Protein AF-A0N0S2-F1 (afdb_monomer)

Mean predicted aligned error: 5.08 Å

Structure (mmCIF, N/CA/C/O backbone):
data_AF-A0N0S2-F1
#
_entry.id   AF-A0N0S2-F1
#
loop_
_atom_site.group_PDB
_atom_site.id
_atom_site.type_symbol
_atom_site.label_atom_id
_atom_site.label_alt_id
_atom_site.label_comp_id
_atom_site.label_asym_id
_atom_site.label_entity_id
_atom_site.label_seq_id
_atom_site.pdbx_PDB_ins_code
_atom_site.Cartn_x
_atom_site.Cartn_y
_atom_site.Cartn_z
_atom_site.occupancy
_atom_site.B_iso_or_equiv
_atom_site.auth_seq_id
_atom_site.auth_comp_id
_atom_site.auth_asym_id
_atom_site.auth_atom_id
_atom_site.pdbx_PDB_model_num
ATOM 1 N N . VAL A 1 1 ? -16.356 2.473 7.199 1.00 90.00 1 VAL A N 1
ATOM 2 C CA . VAL A 1 1 ? -15.437 3.467 7.794 1.00 90.00 1 VAL A CA 1
ATOM 3 C C . VAL A 1 1 ? -14.825 4.264 6.664 1.00 90.00 1 VAL A C 1
ATOM 5 O O . VAL A 1 1 ? -14.270 3.669 5.747 1.00 90.00 1 VAL A O 1
ATOM 8 N N . THR A 1 2 ? -14.982 5.580 6.712 1.00 93.06 2 THR A N 1
ATOM 9 C CA . THR A 1 2 ? -14.408 6.540 5.766 1.00 93.06 2 THR A CA 1
ATOM 10 C C . THR A 1 2 ? -13.392 7.388 6.523 1.00 93.06 2 THR A C 1
ATOM 12 O O . THR A 1 2 ? -13.678 7.867 7.619 1.00 93.06 2 THR A O 1
ATOM 15 N N . VAL A 1 3 ? -12.186 7.525 5.979 1.00 93.75 3 VAL A N 1
ATOM 16 C CA . VAL A 1 3 ? -11.114 8.344 6.556 1.00 93.75 3 VAL A CA 1
ATOM 17 C C . VAL A 1 3 ? -10.688 9.353 5.503 1.00 93.75 3 VAL A C 1
ATOM 19 O O . VAL A 1 3 ? -10.368 8.976 4.379 1.00 93.75 3 VAL A O 1
ATOM 22 N N . THR A 1 4 ? -10.696 10.631 5.863 1.00 94.06 4 THR A N 1
ATOM 23 C CA . THR A 1 4 ? -10.345 11.751 4.984 1.00 94.06 4 THR A CA 1
ATOM 24 C C . THR A 1 4 ? -9.109 12.455 5.520 1.00 94.06 4 THR A C 1
ATOM 26 O O . THR A 1 4 ? -8.989 12.657 6.728 1.00 94.06 4 THR A O 1
ATOM 29 N N . GLY A 1 5 ? -8.205 12.849 4.632 1.00 93.31 5 GLY A N 1
ATOM 30 C CA . GLY A 1 5 ? -6.990 13.576 4.977 1.00 93.31 5 GLY A CA 1
ATOM 31 C C . GLY A 1 5 ? -6.447 14.381 3.796 1.00 93.31 5 GLY A C 1
ATOM 32 O O . GLY A 1 5 ? -7.074 14.419 2.736 1.00 93.31 5 GLY A O 1
ATOM 33 N N . PRO A 1 6 ? -5.276 15.019 3.956 1.00 94.62 6 PRO A N 1
ATOM 34 C CA . PRO A 1 6 ? -4.711 15.913 2.945 1.00 94.62 6 PRO A CA 1
ATOM 35 C C . PRO A 1 6 ? -4.401 15.214 1.614 1.00 94.62 6 PRO A C 1
ATOM 37 O O . PRO A 1 6 ? -4.494 15.839 0.564 1.00 94.62 6 PRO A O 1
ATOM 40 N N . ARG A 1 7 ? -4.064 13.916 1.630 1.00 92.00 7 ARG A N 1
ATOM 41 C CA . ARG A 1 7 ? -3.755 13.148 0.411 1.00 92.00 7 ARG A CA 1
ATOM 42 C C . ARG A 1 7 ? -4.988 12.552 -0.277 1.00 92.00 7 ARG A C 1
ATOM 44 O O . ARG A 1 7 ? -4.838 11.932 -1.328 1.00 92.00 7 ARG A O 1
ATOM 51 N N . GLY A 1 8 ? -6.180 12.678 0.312 1.00 92.19 8 GLY A N 1
ATOM 52 C CA . GLY A 1 8 ? -7.430 12.147 -0.237 1.00 92.19 8 GLY A CA 1
ATOM 53 C C . GLY A 1 8 ? -8.304 11.434 0.796 1.00 92.19 8 GLY A C 1
ATOM 54 O O . GLY A 1 8 ? -8.193 11.652 2.004 1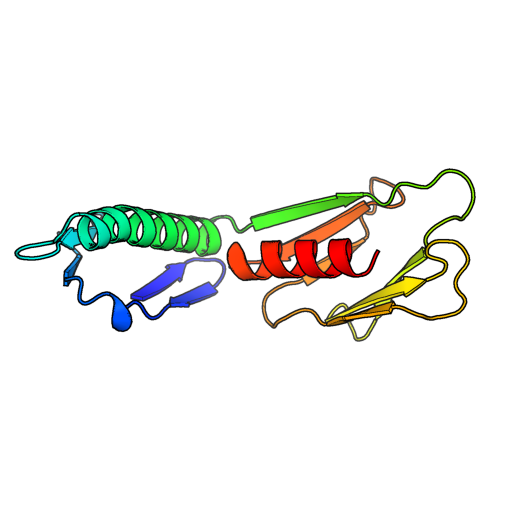.00 92.19 8 GLY A O 1
ATOM 55 N N . SER A 1 9 ? -9.193 10.566 0.312 1.00 94.19 9 SER A N 1
ATOM 56 C CA . SER A 1 9 ? -10.112 9.791 1.149 1.00 94.19 9 SER A CA 1
ATOM 57 C C . SER A 1 9 ? -9.975 8.292 0.891 1.00 94.19 9 SER A C 1
ATOM 59 O O . SER A 1 9 ? -9.742 7.864 -0.237 1.00 94.19 9 SER A O 1
ATOM 61 N N . LEU A 1 10 ? -10.103 7.492 1.948 1.00 94.62 10 LEU A N 1
ATOM 62 C CA . LEU A 1 10 ? -10.118 6.034 1.886 1.00 94.62 10 LEU A CA 1
ATOM 63 C C . LEU A 1 10 ? -11.389 5.509 2.543 1.00 94.62 10 LEU A C 1
ATOM 65 O O . LEU A 1 10 ? -11.758 5.924 3.645 1.00 94.62 10 LEU A O 1
ATOM 69 N N . THR A 1 11 ? -12.028 4.546 1.886 1.00 94.56 11 THR A N 1
ATOM 70 C CA . THR A 1 11 ? -13.273 3.938 2.355 1.00 94.56 11 THR A CA 1
ATOM 71 C C . THR A 1 11 ? -13.099 2.437 2.474 1.00 94.56 11 THR A C 1
ATOM 73 O O . THR A 1 11 ? -12.660 1.784 1.534 1.00 94.56 11 THR A O 1
ATOM 76 N N . ARG A 1 12 ? -13.483 1.875 3.623 1.00 92.75 12 ARG A N 1
ATOM 77 C CA . ARG A 1 12 ? -13.463 0.429 3.848 1.00 92.75 12 ARG A CA 1
ATOM 78 C C . ARG A 1 12 ? -14.684 -0.067 4.602 1.00 92.75 12 ARG A C 1
ATOM 80 O O . ARG A 1 12 ? -15.149 0.557 5.563 1.00 92.75 12 ARG A O 1
ATOM 87 N N . ASN A 1 13 ? -15.191 -1.219 4.171 1.00 93.31 13 ASN A N 1
ATOM 88 C CA . ASN A 1 13 ? -16.350 -1.869 4.762 1.00 93.31 13 ASN A CA 1
ATOM 89 C C . ASN A 1 13 ? -15.933 -2.931 5.797 1.00 93.31 13 ASN A C 1
ATOM 91 O O . ASN A 1 13 ? -15.223 -3.879 5.471 1.00 93.31 13 ASN A O 1
ATOM 95 N N . PHE A 1 14 ? -16.419 -2.784 7.032 1.00 91.19 14 PHE A N 1
ATOM 96 C CA . PHE A 1 14 ? -16.210 -3.726 8.143 1.00 91.19 14 PHE A CA 1
ATOM 97 C C . PHE A 1 14 ? -17.517 -4.404 8.604 1.00 91.19 14 PHE A C 1
ATOM 99 O O . PHE A 1 14 ? -17.539 -5.063 9.641 1.00 91.19 14 PHE A O 1
ATOM 106 N N . ARG A 1 15 ? -18.619 -4.270 7.845 1.00 89.62 15 ARG A N 1
ATOM 107 C CA . ARG A 1 15 ? -19.962 -4.752 8.229 1.00 89.62 15 ARG A CA 1
ATOM 108 C C . ARG A 1 15 ? -20.010 -6.258 8.507 1.00 89.62 15 ARG A C 1
ATOM 110 O O . ARG A 1 15 ? -20.762 -6.684 9.375 1.00 89.62 15 ARG A O 1
ATOM 117 N N . HIS A 1 16 ? -19.181 -7.046 7.822 1.00 89.50 16 HIS A N 1
ATOM 118 C CA . HIS A 1 16 ? -19.126 -8.503 7.974 1.00 89.50 16 HIS A CA 1
ATOM 119 C C . HIS A 1 16 ? -18.623 -8.971 9.350 1.00 89.50 16 HIS A C 1
ATOM 121 O O . HIS A 1 16 ? -18.910 -10.094 9.740 1.00 89.50 16 HIS A O 1
ATOM 127 N N . MET A 1 17 ? -17.902 -8.132 10.105 1.00 86.88 17 MET A N 1
ATOM 128 C CA . MET A 1 17 ? -17.351 -8.520 11.412 1.00 86.88 17 MET A CA 1
ATOM 129 C C . MET A 1 17 ? -18.337 -8.301 12.575 1.00 86.88 17 MET A C 1
ATOM 131 O O . MET A 1 17 ? -18.087 -8.762 13.690 1.00 86.88 17 MET A O 1
ATOM 135 N N . GLN A 1 18 ? -19.460 -7.606 12.331 1.00 87.50 18 GLN A N 1
ATOM 136 C CA . GLN A 1 18 ? -20.466 -7.256 13.347 1.00 87.50 18 GLN A CA 1
ATOM 137 C C . GLN A 1 18 ? -19.837 -6.625 14.608 1.00 87.50 18 GLN A C 1
ATOM 139 O O . GLN A 1 18 ? -20.038 -7.099 15.726 1.00 87.50 18 GLN A O 1
ATOM 144 N N . ILE A 1 19 ? -19.021 -5.586 14.416 1.00 89.19 19 ILE A N 1
ATOM 145 C CA . ILE A 1 19 ? -18.326 -4.849 15.481 1.00 89.19 19 ILE A CA 1
ATOM 146 C C . ILE A 1 19 ? -18.903 -3.435 15.552 1.00 89.19 19 ILE A C 1
ATOM 148 O O . ILE A 1 19 ? -19.193 -2.818 14.527 1.00 89.19 19 ILE A O 1
ATOM 152 N N . GLU A 1 20 ? -19.038 -2.912 16.764 1.00 90.62 20 GLU A N 1
ATOM 153 C CA . GLU A 1 20 ? -19.438 -1.538 17.023 1.00 90.62 20 GLU A CA 1
ATOM 154 C C . GLU A 1 20 ? -18.210 -0.618 16.937 1.00 90.62 20 GLU A C 1
ATOM 156 O O . GLU A 1 20 ? -17.227 -0.796 17.660 1.00 90.62 20 GLU A O 1
ATOM 161 N N . ILE A 1 21 ? -18.254 0.367 16.039 1.00 91.75 21 ILE A N 1
ATOM 162 C CA . ILE A 1 21 ? -17.190 1.361 15.857 1.00 91.75 21 ILE A CA 1
ATOM 163 C C . ILE A 1 21 ? -17.794 2.735 16.129 1.00 91.75 21 ILE A C 1
ATOM 165 O O . ILE A 1 21 ? -18.627 3.210 15.360 1.00 91.75 21 ILE A O 1
ATOM 169 N N . LEU A 1 22 ? -17.362 3.372 17.214 1.00 90.75 22 LEU A N 1
ATOM 170 C CA . LEU A 1 22 ? -17.831 4.685 17.646 1.00 90.75 22 LEU A CA 1
ATOM 171 C C . LEU A 1 22 ? -16.673 5.676 17.695 1.00 90.75 22 LEU A C 1
ATOM 173 O O . LEU A 1 22 ? -15.572 5.351 18.139 1.00 90.75 22 LEU A O 1
ATOM 177 N N . LYS A 1 23 ? -16.930 6.921 17.299 1.00 87.31 23 LYS A N 1
ATOM 178 C CA . LYS A 1 23 ? -15.992 8.020 17.526 1.00 87.31 23 LYS A CA 1
ATOM 179 C C . LYS A 1 23 ? -16.191 8.537 18.956 1.00 87.31 23 LYS A C 1
ATOM 181 O O . LYS A 1 23 ? -17.171 9.213 19.245 1.00 87.31 23 LYS A O 1
ATOM 186 N N . SER A 1 24 ? -15.289 8.169 19.861 1.00 82.31 24 SER A N 1
ATOM 187 C CA . SER A 1 24 ? -15.346 8.538 21.278 1.00 82.31 24 SER A CA 1
ATOM 188 C C . SER A 1 24 ? -14.612 9.871 21.484 1.00 82.31 24 SER A C 1
ATOM 190 O O . SER A 1 24 ? -13.460 9.908 21.904 1.00 82.31 24 SER A O 1
ATOM 192 N N . GLY A 1 25 ? -15.253 10.989 21.146 1.00 85.00 25 GLY A N 1
ATOM 193 C CA . GLY A 1 25 ? -14.656 12.332 21.245 1.00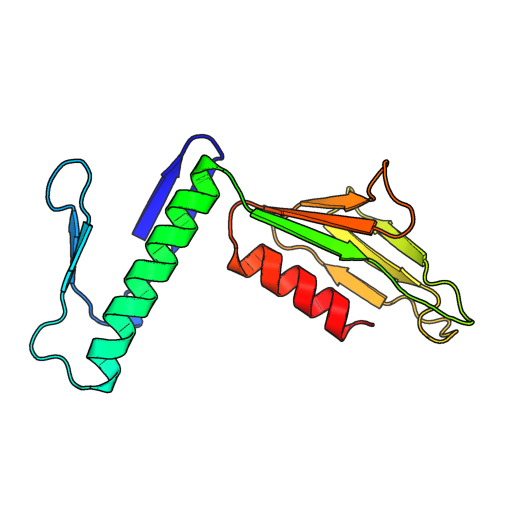 85.00 25 GLY A CA 1
ATOM 194 C C . GLY A 1 25 ? -13.971 12.803 19.956 1.00 85.00 25 GLY A C 1
ATOM 195 O O . GLY A 1 25 ? -14.285 12.321 18.869 1.00 85.00 25 GLY A O 1
ATOM 196 N N . LYS A 1 26 ? -13.060 13.786 20.048 1.00 81.00 26 LYS A N 1
ATOM 197 C CA . LYS A 1 26 ? -12.414 14.382 18.859 1.00 81.00 26 LYS A CA 1
ATOM 198 C C . LYS A 1 26 ? -11.394 13.448 18.201 1.00 81.00 26 LYS A C 1
ATOM 200 O O . LYS A 1 26 ? -11.494 13.238 16.991 1.00 81.00 26 LYS A O 1
ATOM 205 N N . ASP A 1 27 ? -10.530 12.824 19.005 1.00 87.19 27 ASP A N 1
ATOM 206 C CA . ASP A 1 27 ? -9.324 12.139 18.507 1.00 87.19 27 ASP A CA 1
ATOM 207 C C . ASP A 1 27 ? -9.278 10.635 18.799 1.00 87.19 27 ASP A C 1
ATOM 209 O O . ASP A 1 27 ? -8.325 9.959 18.412 1.00 87.19 27 ASP A O 1
ATOM 213 N N . THR A 1 28 ? -10.296 10.076 19.464 1.00 90.44 28 THR A N 1
ATOM 214 C CA . THR A 1 28 ? -10.309 8.642 19.789 1.00 90.44 28 THR A CA 1
ATOM 215 C C . THR A 1 28 ? -11.448 7.900 19.104 1.00 90.44 28 THR A C 1
ATOM 217 O O . THR A 1 28 ? -12.584 8.368 19.017 1.00 90.44 28 THR A O 1
ATOM 220 N N . ILE A 1 29 ? -11.127 6.711 18.597 1.00 91.81 29 ILE A N 1
ATOM 221 C CA . ILE A 1 29 ? -12.080 5.773 18.007 1.00 91.81 29 ILE A CA 1
ATOM 222 C C . ILE A 1 29 ? -12.146 4.569 18.939 1.00 91.81 29 ILE A C 1
ATOM 224 O O . ILE A 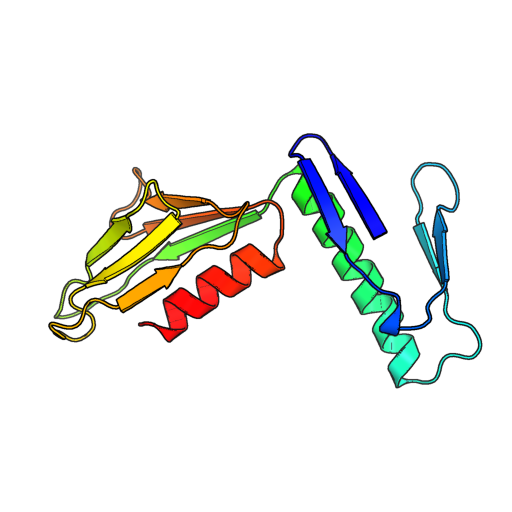1 29 ? -11.126 3.952 19.244 1.00 91.81 29 ILE A O 1
ATOM 228 N N . ARG A 1 30 ? -13.353 4.236 19.391 1.00 91.94 30 ARG A N 1
ATOM 229 C CA . ARG A 1 30 ? -13.632 3.075 20.227 1.00 91.94 30 ARG A CA 1
ATOM 230 C C . ARG A 1 30 ? -14.204 1.967 19.352 1.00 91.94 30 ARG A C 1
ATOM 232 O O . ARG A 1 30 ? -15.227 2.151 18.700 1.00 91.94 30 ARG A O 1
ATOM 239 N N . VAL A 1 31 ? -13.539 0.818 19.363 1.00 92.75 31 VAL A N 1
ATOM 240 C CA . VAL A 1 31 ? -13.966 -0.399 18.667 1.00 92.75 31 VAL A CA 1
ATOM 241 C C . VAL A 1 31 ? -14.355 -1.422 19.729 1.00 92.75 31 VAL A C 1
ATOM 243 O O . VAL A 1 31 ? -13.534 -1.756 20.582 1.00 92.75 31 VAL A O 1
ATOM 246 N N . ARG A 1 32 ? -15.606 -1.889 19.712 1.00 91.38 32 ARG A N 1
ATOM 247 C CA . ARG A 1 32 ? -16.163 -2.805 20.715 1.00 91.38 32 ARG A CA 1
ATOM 248 C C . ARG A 1 32 ? -16.927 -3.945 20.051 1.00 91.38 32 ARG A C 1
ATOM 250 O O . ARG A 1 32 ? -17.666 -3.743 19.095 1.00 91.38 32 ARG A O 1
ATOM 257 N N . LYS A 1 33 ? -16.786 -5.147 20.605 1.00 91.19 33 LYS A N 1
ATOM 258 C CA . LYS A 1 33 ? -17.624 -6.307 20.292 1.00 91.19 33 LYS A CA 1
ATOM 259 C C . LYS A 1 33 ? -18.326 -6.748 21.572 1.00 91.19 33 LYS A C 1
ATOM 261 O O . LYS A 1 33 ? -17.675 -6.903 22.603 1.00 91.19 33 LYS A O 1
ATOM 266 N N . TRP A 1 34 ? -19.637 -6.931 21.502 1.00 90.88 34 TRP A N 1
ATOM 267 C CA . TRP A 1 34 ? -20.429 -7.475 22.601 1.00 90.88 34 TRP A CA 1
ATOM 268 C C . TRP A 1 34 ? -20.345 -8.998 22.590 1.00 90.88 34 TRP A C 1
ATOM 270 O O . TRP A 1 34 ? -20.457 -9.590 21.520 1.00 90.88 34 TRP A O 1
ATOM 280 N N . PHE A 1 35 ? -20.133 -9.608 23.760 1.00 90.00 35 PHE A N 1
ATOM 281 C CA . PHE A 1 35 ? -20.091 -11.069 23.938 1.00 90.00 35 PHE A CA 1
ATOM 282 C C . PHE A 1 35 ? -19.176 -11.804 22.936 1.00 90.00 35 PHE A C 1
ATOM 284 O O . PHE A 1 35 ? -19.523 -12.859 22.416 1.00 90.00 35 PHE A O 1
ATOM 291 N N . GLY A 1 36 ? -18.005 -11.226 22.642 1.00 87.25 36 GLY A N 1
ATOM 292 C CA . GLY A 1 36 ? -17.118 -11.730 21.594 1.00 87.25 36 GLY A CA 1
ATOM 293 C C . GLY A 1 36 ? -16.473 -13.078 21.928 1.00 87.25 36 GLY A C 1
ATOM 294 O O . GLY A 1 36 ? -15.831 -13.228 22.968 1.00 87.25 36 GLY A O 1
ATOM 295 N N . LEU A 1 37 ? -16.561 -14.035 21.003 1.00 90.31 37 LEU A N 1
ATOM 296 C CA . LEU A 1 37 ? -15.811 -15.295 21.074 1.00 90.31 37 LEU A CA 1
ATOM 297 C C . LEU A 1 37 ? -14.321 -15.073 20.757 1.00 90.31 37 LEU A C 1
ATOM 299 O O . LEU A 1 37 ? -13.937 -14.067 20.162 1.00 90.31 37 LEU A O 1
ATOM 303 N N . ARG A 1 38 ? -13.452 -16.047 21.069 1.00 90.12 38 ARG A N 1
ATOM 304 C CA . ARG A 1 38 ? -11.988 -15.942 20.856 1.00 90.12 38 ARG A CA 1
ATOM 305 C C . ARG A 1 38 ? -11.596 -15.483 19.442 1.00 90.12 38 ARG A C 1
ATOM 307 O O . ARG A 1 38 ? -10.694 -14.661 19.299 1.00 90.12 38 ARG A O 1
ATOM 314 N N . LYS A 1 39 ? -12.274 -15.990 18.403 1.00 88.31 39 LYS A N 1
ATOM 315 C CA . LYS A 1 39 ? -12.036 -15.583 17.004 1.00 88.31 39 LYS A CA 1
ATOM 316 C C . LYS A 1 39 ? -12.449 -14.131 16.748 1.00 88.31 39 LYS A C 1
ATOM 318 O O . LYS A 1 39 ? -11.735 -13.407 16.066 1.00 88.31 39 LYS A O 1
ATOM 323 N N . GLU A 1 40 ? -13.558 -13.688 17.327 1.00 88.25 40 GLU A N 1
ATOM 324 C CA . GLU A 1 40 ? -14.071 -12.328 17.152 1.00 88.25 40 GLU A CA 1
ATOM 325 C C . GLU A 1 40 ? -13.241 -11.302 17.932 1.00 88.25 40 GLU A C 1
ATOM 327 O O . GLU A 1 40 ? -12.969 -10.217 17.425 1.00 88.25 40 GLU A O 1
ATOM 332 N N . LEU A 1 41 ? -12.737 -11.649 19.118 1.00 88.50 41 LEU A N 1
ATOM 333 C CA . LEU A 1 41 ? -11.822 -10.786 19.872 1.00 88.50 41 LEU A CA 1
ATOM 334 C C . LEU A 1 41 ? -10.546 -10.473 19.076 1.00 88.50 41 LEU A C 1
ATOM 336 O O . LEU A 1 41 ? -10.066 -9.339 19.098 1.00 88.50 41 LEU A O 1
ATOM 340 N N . ALA A 1 42 ? -10.034 -11.437 18.303 1.00 89.06 42 ALA A N 1
ATOM 341 C CA . ALA A 1 42 ? -8.891 -11.211 17.420 1.00 89.06 42 ALA A CA 1
ATOM 342 C C . ALA A 1 42 ? -9.194 -10.175 16.318 1.00 89.06 42 ALA A C 1
ATOM 344 O O . ALA A 1 42 ? -8.320 -9.378 15.967 1.00 89.06 42 ALA A O 1
ATOM 345 N N . THR A 1 43 ? -10.436 -10.129 15.818 1.00 91.31 43 THR A N 1
ATOM 346 C CA . THR A 1 43 ? -10.840 -9.177 14.766 1.00 91.31 43 THR A CA 1
ATOM 347 C C . THR A 1 43 ? -10.867 -7.722 15.236 1.00 91.31 43 THR A C 1
ATOM 349 O O . THR A 1 43 ? -10.664 -6.811 14.438 1.00 91.31 43 THR A O 1
ATOM 352 N N . ILE A 1 44 ? -11.021 -7.461 16.538 1.00 92.44 44 ILE A N 1
ATOM 353 C CA . ILE A 1 44 ? -10.951 -6.089 17.069 1.00 92.44 44 ILE A CA 1
ATOM 354 C C . ILE A 1 44 ? -9.578 -5.481 16.761 1.00 92.44 44 ILE A C 1
ATOM 356 O O . ILE A 1 44 ? -9.480 -4.355 16.269 1.00 92.44 44 ILE A O 1
ATOM 360 N N . ARG A 1 45 ? -8.504 -6.246 16.999 1.00 91.56 45 ARG A N 1
ATOM 361 C CA . ARG A 1 45 ? -7.137 -5.777 16.754 1.00 91.56 45 ARG A CA 1
ATOM 362 C C . ARG A 1 45 ? -6.886 -5.538 15.268 1.00 91.56 45 ARG A C 1
ATOM 364 O O . ARG A 1 45 ? -6.257 -4.536 14.939 1.00 91.56 45 ARG A O 1
ATOM 371 N N . THR A 1 46 ? -7.403 -6.399 14.389 1.00 93.56 46 THR A N 1
ATOM 372 C CA . THR A 1 46 ? -7.238 -6.238 12.937 1.00 93.56 46 THR A CA 1
ATOM 373 C C . THR A 1 46 ? -7.951 -4.985 12.428 1.00 93.56 46 THR A C 1
ATOM 375 O O . THR A 1 46 ? -7.353 -4.194 11.697 1.00 93.56 46 THR A O 1
ATOM 378 N N . VAL A 1 47 ? -9.183 -4.717 12.874 1.00 93.75 47 VAL A N 1
ATOM 379 C CA . VAL A 1 47 ? -9.907 -3.481 12.526 1.00 93.75 47 VAL A CA 1
ATOM 380 C C . VAL A 1 47 ? -9.139 -2.248 12.988 1.00 93.75 47 VAL A C 1
ATOM 382 O O . VAL A 1 47 ? -8.927 -1.327 12.197 1.00 93.75 47 VAL A O 1
ATOM 385 N N . CYS A 1 48 ? -8.651 -2.241 14.231 1.00 93.50 48 CYS A N 1
ATOM 386 C CA . CYS A 1 48 ? -7.840 -1.141 14.749 1.00 93.50 48 CYS A CA 1
ATOM 387 C C . CYS A 1 48 ? -6.579 -0.907 13.902 1.00 93.50 48 CYS A C 1
ATOM 389 O O . CYS A 1 48 ? -6.246 0.242 13.600 1.00 93.50 48 CYS A O 1
ATOM 391 N N . THR A 1 49 ? -5.889 -1.969 13.470 1.00 95.44 49 THR A N 1
ATOM 392 C CA . THR A 1 49 ? -4.712 -1.834 12.599 1.00 95.44 49 THR A CA 1
ATOM 393 C C . THR A 1 49 ? -5.071 -1.319 11.211 1.00 95.44 49 THR A C 1
ATOM 395 O O . THR A 1 49 ? -4.375 -0.440 10.707 1.00 95.44 49 THR A O 1
ATOM 398 N N . HIS A 1 50 ? -6.175 -1.780 10.616 1.00 95.06 50 HIS A N 1
ATOM 399 C CA . HIS A 1 50 ? -6.620 -1.277 9.316 1.00 95.06 50 HIS A CA 1
ATOM 400 C C . HIS A 1 50 ? -6.963 0.213 9.384 1.00 95.06 50 HIS A C 1
ATOM 402 O O . HIS A 1 50 ? -6.499 0.974 8.541 1.00 95.06 50 HIS A O 1
ATOM 408 N N . ILE A 1 51 ? -7.688 0.662 10.413 1.00 93.69 51 ILE A N 1
ATOM 409 C CA . ILE A 1 51 ? -8.009 2.087 10.597 1.00 93.69 51 ILE A CA 1
ATOM 410 C C . ILE A 1 51 ? -6.727 2.910 10.785 1.00 93.69 51 ILE A C 1
ATOM 412 O O . ILE A 1 51 ? -6.566 3.953 10.154 1.00 93.69 51 ILE A O 1
ATOM 416 N N . LYS A 1 52 ? -5.773 2.428 11.594 1.00 94.62 52 LYS A N 1
ATOM 417 C CA . LYS A 1 52 ? -4.478 3.100 11.789 1.00 94.62 52 LYS A CA 1
ATOM 418 C C . LYS A 1 52 ? -3.698 3.230 10.478 1.00 94.62 52 LYS A C 1
ATOM 420 O O . LYS A 1 52 ? -3.100 4.275 10.228 1.00 94.62 52 LYS A O 1
ATOM 425 N N . ASN A 1 53 ? -3.726 2.199 9.636 1.00 96.31 53 ASN A N 1
ATOM 426 C CA . ASN A 1 53 ? -3.098 2.232 8.318 1.00 96.31 53 ASN A CA 1
ATOM 427 C C . ASN A 1 53 ? -3.813 3.204 7.377 1.00 96.31 53 ASN A C 1
ATOM 429 O O . ASN A 1 53 ? -3.136 3.983 6.716 1.00 96.31 53 ASN A O 1
ATOM 433 N N . MET A 1 54 ? -5.149 3.238 7.370 1.00 95.25 54 MET A N 1
ATOM 434 C CA . MET A 1 54 ? -5.912 4.214 6.584 1.00 95.25 54 MET A CA 1
ATOM 435 C C . MET A 1 54 ? -5.566 5.656 6.985 1.00 95.25 54 MET A C 1
ATOM 437 O O . MET A 1 54 ? -5.327 6.484 6.111 1.00 95.25 54 MET A O 1
ATOM 441 N N . ILE A 1 55 ? -5.469 5.952 8.289 1.00 94.38 55 ILE A N 1
ATOM 442 C CA . ILE A 1 55 ? -5.087 7.284 8.795 1.00 94.38 55 ILE A CA 1
ATOM 443 C C . ILE A 1 55 ? -3.670 7.662 8.340 1.00 94.38 55 ILE A C 1
ATOM 445 O O . ILE A 1 55 ? -3.456 8.761 7.829 1.00 94.38 55 ILE A O 1
ATOM 449 N N . LYS A 1 56 ? -2.697 6.752 8.480 1.00 95.62 56 LYS A N 1
ATOM 450 C CA . LYS A 1 56 ? -1.324 6.971 7.987 1.00 95.62 56 LYS A CA 1
ATOM 451 C C . LYS A 1 56 ? -1.282 7.173 6.469 1.00 95.62 56 LYS A C 1
ATOM 453 O O . LYS A 1 56 ? -0.550 8.027 5.980 1.00 95.62 56 LYS A O 1
ATOM 458 N N . GLY A 1 57 ? -2.097 6.422 5.739 1.00 95.00 57 GLY A N 1
ATOM 459 C CA . GLY A 1 57 ? -2.205 6.484 4.288 1.00 95.00 57 GLY A CA 1
ATOM 460 C C . GLY A 1 57 ? -2.678 7.837 3.768 1.00 95.00 57 GLY A C 1
ATOM 461 O O . GLY A 1 57 ? -2.054 8.409 2.880 1.00 95.00 57 GLY A O 1
ATOM 462 N N . VAL A 1 58 ? -3.735 8.402 4.359 1.00 95.38 58 VAL A N 1
ATOM 463 C CA . VAL A 1 58 ? -4.265 9.712 3.931 1.00 95.38 58 VAL A CA 1
ATOM 464 C C . VAL A 1 58 ? -3.429 10.907 4.405 1.00 95.38 58 VAL A C 1
ATOM 466 O O . VAL A 1 58 ? -3.601 12.008 3.885 1.00 95.38 58 VAL A O 1
ATOM 469 N N . THR A 1 59 ? -2.545 10.719 5.390 1.00 94.25 59 THR A N 1
ATOM 470 C CA . THR A 1 59 ? -1.682 11.783 5.935 1.00 94.25 59 THR A CA 1
ATOM 471 C C . THR A 1 59 ? -0.300 11.786 5.293 1.00 94.25 59 THR A C 1
ATOM 473 O O . THR A 1 59 ? 0.121 12.805 4.756 1.00 94.25 59 THR A O 1
ATOM 476 N N . LEU A 1 60 ? 0.391 10.646 5.307 1.00 94.81 60 LEU A N 1
ATOM 477 C CA . LEU A 1 60 ? 1.766 10.503 4.825 1.00 94.81 60 LEU A CA 1
ATOM 478 C C . LEU A 1 60 ? 1.838 9.760 3.487 1.00 94.81 60 LEU A C 1
ATOM 480 O O . LEU A 1 60 ? 2.623 10.145 2.621 1.00 94.81 60 LEU A O 1
ATOM 484 N N . GLY A 1 61 ? 0.986 8.752 3.291 1.00 94.12 61 GLY A N 1
ATOM 485 C CA . GLY A 1 61 ? 1.057 7.818 2.164 1.00 94.12 61 GLY A CA 1
ATOM 486 C C . GLY A 1 61 ? 2.022 6.657 2.418 1.00 94.12 61 GLY A C 1
ATOM 487 O O . GLY A 1 61 ? 2.765 6.641 3.401 1.00 94.12 61 GLY A O 1
ATOM 488 N N . PHE A 1 62 ? 2.001 5.671 1.525 1.00 95.81 62 PHE A N 1
ATOM 489 C CA . PHE A 1 62 ? 2.874 4.501 1.555 1.00 95.81 62 PHE A CA 1
ATOM 490 C C . PHE A 1 62 ? 3.710 4.428 0.281 1.00 95.81 62 PHE A C 1
ATOM 492 O O . PHE A 1 62 ? 3.213 4.700 -0.811 1.00 95.81 62 PHE A O 1
ATOM 499 N N . ARG A 1 63 ? 4.977 4.037 0.445 1.00 94.50 63 ARG A N 1
ATOM 500 C CA . ARG A 1 63 ? 5.946 3.864 -0.636 1.00 94.50 63 ARG A CA 1
ATOM 501 C C . ARG A 1 63 ? 6.637 2.518 -0.498 1.00 94.50 63 ARG A C 1
ATOM 503 O O . ARG A 1 63 ? 7.255 2.254 0.532 1.00 94.50 63 ARG A O 1
ATOM 510 N N . TYR A 1 64 ? 6.569 1.704 -1.541 1.00 94.88 64 TYR A N 1
ATOM 511 C CA . TYR A 1 64 ? 7.339 0.474 -1.682 1.00 94.88 64 TYR A CA 1
ATOM 512 C C . TYR A 1 64 ? 8.454 0.701 -2.695 1.00 94.88 64 TYR A C 1
ATOM 514 O O . TYR A 1 64 ? 8.229 1.247 -3.771 1.00 94.88 64 TYR A O 1
ATOM 522 N N . LYS A 1 65 ? 9.665 0.285 -2.337 1.00 93.88 65 LYS A N 1
ATOM 523 C CA . LYS A 1 65 ? 10.830 0.302 -3.219 1.00 93.88 65 LYS A CA 1
ATOM 524 C C . LYS A 1 65 ? 11.167 -1.137 -3.562 1.00 93.88 65 LYS A C 1
ATOM 526 O O . LYS A 1 65 ? 11.502 -1.917 -2.674 1.00 93.88 65 LYS A O 1
ATOM 531 N N . MET A 1 66 ? 11.037 -1.485 -4.831 1.00 92.81 66 MET A N 1
ATOM 532 C CA . MET A 1 66 ? 11.391 -2.790 -5.370 1.00 92.81 66 MET A CA 1
ATOM 533 C C . MET A 1 66 ? 12.642 -2.641 -6.221 1.00 92.81 66 MET A C 1
ATOM 535 O O . MET A 1 66 ? 12.798 -1.645 -6.921 1.00 92.81 66 MET A O 1
ATOM 539 N N . ARG A 1 67 ? 13.530 -3.629 -6.180 1.00 91.56 67 ARG A N 1
ATOM 540 C CA . ARG A 1 67 ? 14.742 -3.640 -6.997 1.00 91.56 67 ARG A CA 1
ATOM 541 C C . ARG A 1 67 ? 14.809 -4.945 -7.765 1.00 91.56 67 ARG A C 1
ATOM 543 O O . ARG A 1 67 ? 14.745 -6.007 -7.150 1.00 91.56 67 ARG A O 1
ATOM 550 N N . SER A 1 68 ? 14.944 -4.869 -9.085 1.00 89.81 68 SER A N 1
ATOM 551 C CA . SER A 1 68 ? 15.194 -6.063 -9.890 1.00 89.81 68 SER A CA 1
ATOM 552 C C . SER A 1 68 ? 16.649 -6.493 -9.748 1.00 89.81 68 SER A C 1
ATOM 554 O O . SER A 1 68 ? 17.565 -5.674 -9.835 1.00 89.81 68 SER A O 1
ATOM 556 N N . VAL A 1 69 ? 16.851 -7.788 -9.526 1.00 90.94 69 VAL A N 1
ATOM 557 C CA . VAL A 1 69 ? 18.165 -8.414 -9.364 1.00 90.94 69 VAL A CA 1
ATOM 558 C C . VAL A 1 69 ? 18.280 -9.537 -10.386 1.00 90.94 69 VAL A C 1
ATOM 560 O O . VAL A 1 69 ? 17.340 -10.306 -10.574 1.00 90.94 69 VAL A O 1
ATOM 563 N N . TYR A 1 70 ? 19.424 -9.616 -11.058 1.00 90.81 70 TYR A N 1
ATOM 564 C CA . TYR A 1 70 ? 19.717 -10.612 -12.083 1.00 90.81 70 TYR A CA 1
ATOM 565 C C . TYR A 1 70 ? 21.217 -10.919 -12.111 1.00 90.81 70 TYR A C 1
ATOM 567 O O . TYR A 1 70 ? 22.029 -10.075 -11.738 1.00 90.81 70 TYR A O 1
ATOM 575 N N . ALA A 1 71 ? 21.574 -12.123 -12.566 1.00 89.00 71 ALA A N 1
ATOM 576 C CA . ALA A 1 71 ? 22.967 -12.535 -12.766 1.00 89.00 71 ALA A CA 1
ATOM 577 C C . ALA A 1 71 ? 23.345 -12.586 -14.256 1.00 89.00 71 ALA A C 1
ATOM 579 O O . ALA A 1 71 ? 24.343 -11.998 -14.656 1.00 89.00 71 ALA A O 1
ATOM 580 N N . HIS A 1 72 ? 22.527 -13.253 -15.080 1.00 88.69 72 HIS A N 1
ATOM 581 C CA . HIS A 1 72 ? 22.825 -13.475 -16.502 1.00 88.69 72 HIS A CA 1
ATOM 582 C C . HIS A 1 72 ? 21.903 -12.696 -17.446 1.00 88.69 72 HIS A C 1
ATOM 584 O O . HIS A 1 72 ? 22.384 -11.975 -18.316 1.00 88.69 72 HIS A O 1
ATOM 590 N N . PHE A 1 73 ? 20.583 -12.815 -17.273 1.00 88.69 73 PHE A N 1
ATOM 591 C CA . PHE A 1 73 ? 19.607 -12.149 -18.138 1.00 88.69 73 PHE A CA 1
ATOM 592 C C . PHE A 1 73 ? 19.151 -10.817 -17.523 1.00 88.69 73 PHE A C 1
ATOM 594 O O . PHE A 1 73 ? 18.509 -10.844 -16.472 1.00 88.69 73 PHE A O 1
ATOM 601 N N . PRO A 1 74 ? 19.453 -9.656 -18.137 1.00 89.50 74 PRO A N 1
ATOM 602 C CA . PRO A 1 74 ? 19.011 -8.365 -17.619 1.00 89.50 74 PRO A CA 1
ATOM 603 C C . PRO A 1 74 ? 17.494 -8.218 -17.758 1.00 89.50 74 PRO A C 1
ATOM 605 O O . PRO A 1 74 ? 16.949 -8.339 -18.857 1.00 89.50 74 PRO A O 1
ATOM 608 N N . ILE A 1 75 ? 16.816 -7.945 -16.644 1.00 92.00 75 ILE A N 1
ATOM 609 C CA . ILE A 1 75 ? 15.360 -7.778 -16.599 1.00 92.00 75 ILE A CA 1
ATOM 610 C C . ILE A 1 75 ? 15.025 -6.327 -16.946 1.00 92.00 75 ILE A C 1
ATOM 612 O O . ILE A 1 75 ? 15.487 -5.406 -16.277 1.00 92.00 75 ILE A O 1
ATOM 616 N N . ASN A 1 76 ? 14.186 -6.120 -17.960 1.00 89.19 76 ASN A N 1
ATOM 617 C CA . ASN A 1 76 ? 13.751 -4.786 -18.368 1.00 89.19 76 ASN A CA 1
ATOM 618 C C . ASN A 1 76 ? 12.349 -4.510 -17.819 1.00 89.19 76 ASN A C 1
ATOM 620 O O . ASN A 1 76 ? 11.379 -5.137 -18.250 1.00 89.19 76 ASN A O 1
ATOM 624 N N . ILE A 1 77 ? 12.246 -3.556 -16.893 1.00 89.88 77 ILE A N 1
ATOM 625 C CA . ILE A 1 77 ? 10.974 -3.073 -16.345 1.00 89.88 77 ILE A CA 1
ATOM 626 C C . ILE A 1 77 ? 10.633 -1.743 -17.014 1.00 89.88 77 ILE A C 1
ATOM 628 O O . ILE A 1 77 ? 11.443 -0.818 -17.026 1.00 89.88 77 ILE A O 1
ATOM 632 N N . SER A 1 78 ? 9.427 -1.642 -17.566 1.00 89.12 78 SER A N 1
ATOM 633 C CA . SER A 1 78 ? 8.930 -0.426 -18.212 1.00 89.12 78 SER A CA 1
ATOM 634 C C . SER A 1 78 ? 7.509 -0.103 -17.767 1.00 89.12 78 SER A C 1
ATOM 636 O O . SER A 1 78 ? 6.726 -0.994 -17.442 1.00 89.12 78 SER A O 1
ATOM 638 N N . LEU A 1 79 ? 7.186 1.188 -17.736 1.00 90.00 79 LEU A N 1
ATOM 639 C CA . LEU A 1 79 ? 5.862 1.691 -17.388 1.00 90.00 79 LEU A CA 1
ATOM 640 C C . LEU A 1 79 ? 5.131 2.086 -18.671 1.00 90.00 79 LEU A C 1
ATOM 642 O O . LEU A 1 79 ? 5.614 2.926 -19.428 1.00 90.00 79 LEU A O 1
ATOM 646 N N . GLN A 1 80 ? 3.973 1.479 -18.907 1.00 84.31 80 GLN A N 1
ATOM 647 C CA . GLN A 1 80 ? 3.103 1.738 -20.053 1.00 84.31 80 GLN A CA 1
ATOM 648 C C . GLN A 1 80 ? 1.782 2.380 -19.609 1.00 84.31 80 GLN A C 1
ATOM 650 O O . GLN A 1 80 ? 1.479 2.467 -18.417 1.00 84.31 80 GLN A O 1
ATOM 655 N N . GLU A 1 81 ? 1.017 2.892 -20.579 1.00 77.56 81 GLU A N 1
ATOM 656 C CA . GLU A 1 81 ? -0.313 3.489 -20.362 1.00 77.56 81 GLU A CA 1
ATOM 657 C C . GLU A 1 81 ? -0.323 4.564 -19.261 1.00 77.56 81 GLU A C 1
ATOM 659 O O . GLU A 1 81 ? -1.070 4.499 -18.282 1.00 77.56 81 GLU A O 1
ATOM 664 N N . LYS A 1 82 ? 0.568 5.556 -19.403 1.00 73.44 82 LYS A N 1
ATOM 665 C CA . LYS A 1 82 ? 0.746 6.666 -18.446 1.00 73.44 82 LYS A CA 1
ATOM 666 C C . LYS A 1 82 ? 1.042 6.203 -17.007 1.00 73.44 82 LYS A C 1
ATOM 668 O O . LYS A 1 82 ? 0.692 6.892 -16.056 1.00 73.4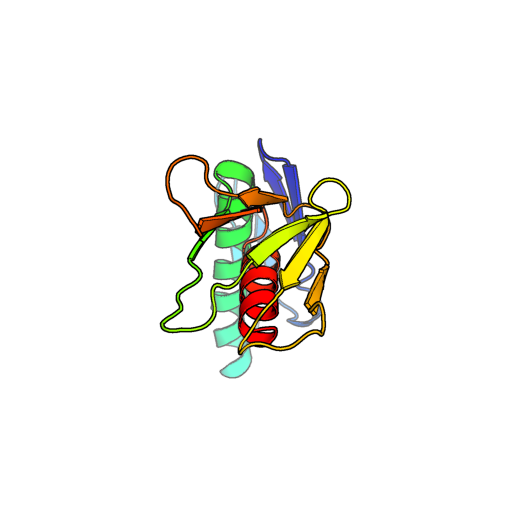4 82 LYS A O 1
ATOM 673 N N . GLY A 1 83 ? 1.697 5.051 -16.852 1.00 74.06 83 GLY A N 1
ATOM 674 C CA . GLY A 1 83 ? 2.061 4.502 -15.545 1.00 74.06 83 GLY A CA 1
ATOM 675 C C . GLY A 1 83 ? 0.958 3.674 -14.888 1.00 74.06 83 GLY A C 1
ATOM 676 O O . GLY A 1 83 ? 1.013 3.484 -13.679 1.00 74.06 83 GLY A O 1
ATOM 677 N N . SER A 1 84 ? -0.017 3.186 -15.665 1.00 83.50 84 SER A N 1
ATOM 678 C CA . SER A 1 84 ? -1.081 2.285 -15.189 1.00 83.50 84 SER A CA 1
ATOM 679 C C . SER A 1 84 ? -0.720 0.806 -15.340 1.00 83.50 84 SER A C 1
ATOM 681 O O . SER A 1 84 ? -1.295 -0.040 -14.661 1.00 83.50 84 SER A O 1
ATOM 683 N N . VAL A 1 85 ? 0.234 0.467 -16.212 1.00 89.19 85 VAL A N 1
ATOM 684 C CA . VAL A 1 85 ? 0.654 -0.921 -16.449 1.00 89.19 85 VAL A CA 1
ATOM 685 C C . VAL A 1 85 ? 2.166 -1.034 -16.323 1.00 89.19 85 VAL A C 1
ATOM 687 O O . VAL A 1 85 ? 2.912 -0.290 -16.958 1.00 89.19 85 VAL A O 1
ATOM 690 N N . VAL A 1 86 ? 2.619 -1.988 -15.512 1.00 91.00 86 VAL A N 1
ATOM 691 C CA . VAL A 1 86 ? 4.029 -2.374 -15.408 1.00 91.00 86 VAL A CA 1
ATOM 692 C C . VAL A 1 86 ? 4.272 -3.537 -16.361 1.00 91.00 86 VAL A C 1
ATOM 694 O O . VAL A 1 86 ? 3.656 -4.593 -16.227 1.00 91.00 86 VAL A O 1
ATOM 697 N N . GLU A 1 87 ? 5.169 -3.356 -17.323 1.00 92.06 87 GLU A N 1
ATOM 698 C CA . GLU A 1 87 ? 5.624 -4.419 -18.214 1.00 92.06 87 GLU A CA 1
ATOM 699 C C . GLU A 1 87 ? 7.010 -4.900 -17.801 1.00 92.06 87 GLU A C 1
ATOM 701 O O . GLU A 1 87 ? 7.946 -4.109 -17.671 1.00 92.06 87 GLU A O 1
ATOM 706 N N . ILE A 1 88 ? 7.139 -6.214 -17.658 1.00 91.81 88 ILE A N 1
ATOM 707 C CA . ILE A 1 88 ?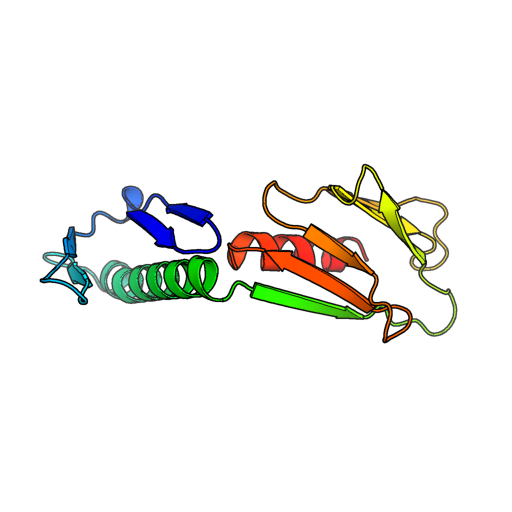 8.383 -6.907 -17.351 1.00 91.81 88 ILE A CA 1
ATOM 708 C C . ILE A 1 88 ? 8.765 -7.730 -18.577 1.00 91.81 88 ILE A C 1
ATOM 710 O O . ILE A 1 88 ? 7.974 -8.533 -19.081 1.00 91.81 88 ILE A O 1
ATOM 714 N N . ARG A 1 89 ? 9.980 -7.511 -19.075 1.00 91.62 89 ARG A N 1
ATOM 715 C CA . ARG A 1 89 ? 10.532 -8.195 -20.247 1.00 91.62 89 ARG A CA 1
ATOM 716 C C . ARG A 1 89 ? 11.824 -8.909 -19.882 1.00 91.62 89 ARG A C 1
ATOM 718 O O . ARG A 1 89 ? 12.556 -8.458 -19.000 1.00 91.62 89 ARG A O 1
ATOM 725 N N . ASN A 1 90 ? 12.129 -9.966 -20.633 1.00 90.25 90 ASN A N 1
ATOM 726 C CA . ASN A 1 90 ? 13.373 -10.728 -20.523 1.00 90.25 90 ASN A CA 1
ATOM 727 C C . ASN A 1 90 ? 13.576 -11.398 -19.151 1.00 90.25 90 ASN A C 1
ATOM 729 O O . ASN A 1 90 ? 14.703 -11.586 -18.694 1.00 90.25 90 ASN A O 1
ATOM 733 N N . PHE A 1 91 ? 12.482 -11.761 -18.480 1.00 88.94 91 PHE A N 1
ATOM 734 C CA . PHE A 1 91 ? 12.560 -12.562 -17.266 1.00 88.94 91 PHE A CA 1
ATOM 735 C C . PHE A 1 91 ? 13.008 -13.987 -17.629 1.00 88.94 91 PHE A C 1
ATOM 737 O O . PHE A 1 91 ? 12.393 -14.614 -18.484 1.00 88.94 91 PHE A O 1
ATOM 744 N N . LEU A 1 92 ? 14.118 -14.463 -17.051 1.00 88.44 92 LEU A N 1
ATOM 745 C CA . LEU A 1 92 ? 14.772 -15.743 -17.398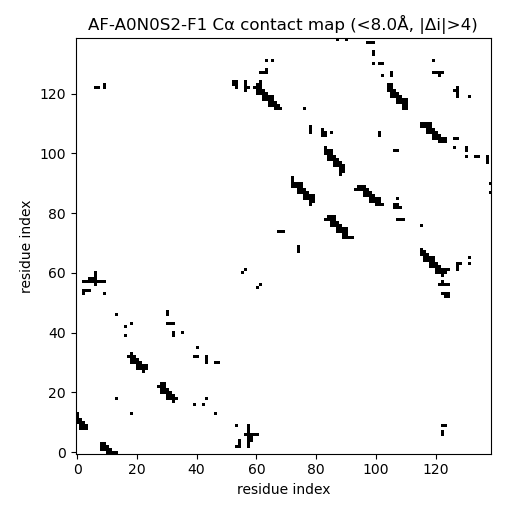 1.00 88.44 92 LEU A CA 1
ATOM 746 C C . LEU A 1 92 ? 15.055 -15.952 -18.906 1.00 88.44 92 LEU A C 1
ATOM 748 O O . LEU A 1 92 ? 15.193 -17.084 -19.359 1.00 88.44 92 LEU A O 1
ATOM 752 N N . GLY A 1 93 ? 15.156 -14.875 -19.695 1.00 86.19 93 GLY A N 1
ATOM 753 C CA . GLY A 1 93 ? 15.343 -14.974 -21.149 1.00 86.19 93 GLY A CA 1
ATOM 754 C C . GLY A 1 93 ? 14.061 -15.271 -21.942 1.00 86.19 93 GLY A C 1
ATOM 755 O O . GLY A 1 93 ? 14.126 -15.529 -23.145 1.00 86.19 93 GLY A O 1
ATOM 756 N N . GLU A 1 94 ? 12.887 -15.233 -21.304 1.00 90.25 94 GLU A N 1
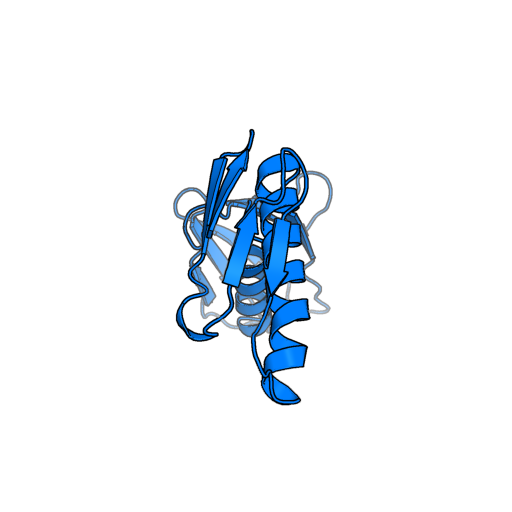ATOM 757 C CA . GLU A 1 94 ? 11.602 -15.411 -21.980 1.00 90.25 94 GLU A CA 1
ATOM 758 C C . GLU A 1 94 ? 11.314 -14.263 -22.965 1.00 90.25 94 GLU A C 1
ATOM 760 O O . GLU A 1 94 ? 11.514 -13.081 -22.667 1.00 90.25 94 GLU A O 1
ATOM 765 N N . LYS A 1 95 ? 10.755 -14.608 -24.135 1.00 89.31 95 LYS A N 1
ATOM 766 C CA . LYS A 1 95 ? 10.234 -13.631 -25.115 1.00 89.31 95 LYS A CA 1
ATOM 767 C C . LYS A 1 95 ? 8.858 -13.071 -24.733 1.00 89.31 95 LYS A C 1
ATOM 769 O O . LYS A 1 95 ? 8.406 -12.099 -25.335 1.00 89.31 95 LYS A O 1
ATOM 774 N N . VAL A 1 96 ? 8.177 -13.696 -23.772 1.00 90.44 96 VAL A N 1
ATOM 775 C CA . VAL A 1 96 ? 6.843 -13.287 -23.322 1.00 90.44 96 VAL A CA 1
ATOM 776 C C . VAL A 1 96 ? 6.957 -12.013 -22.489 1.00 90.44 96 VAL A C 1
ATOM 778 O O . VAL A 1 96 ? 7.764 -11.924 -21.566 1.00 90.44 96 VAL A O 1
ATOM 781 N N . VAL A 1 97 ? 6.128 -11.019 -22.808 1.00 91.19 97 VAL A N 1
ATOM 782 C CA . VAL A 1 97 ? 6.015 -9.791 -22.014 1.00 91.19 97 VAL A CA 1
ATOM 783 C C . VAL A 1 97 ? 4.979 -10.016 -20.924 1.00 91.19 97 VAL A C 1
ATOM 785 O O . VAL A 1 97 ? 3.798 -10.208 -21.216 1.00 91.19 97 VAL A O 1
ATOM 788 N N . ARG A 1 98 ? 5.411 -9.968 -19.665 1.00 91.12 98 ARG A N 1
ATOM 789 C CA . ARG A 1 98 ? 4.521 -10.105 -18.511 1.00 91.12 98 ARG A CA 1
ATOM 790 C C . ARG A 1 98 ? 4.009 -8.718 -18.127 1.00 91.12 98 ARG A C 1
ATOM 792 O O . ARG A 1 98 ? 4.799 -7.787 -17.978 1.00 91.12 98 ARG A O 1
ATOM 799 N N . LYS A 1 99 ? 2.689 -8.558 -18.012 1.00 92.00 99 LYS A N 1
ATOM 800 C CA . LYS A 1 99 ? 2.044 -7.265 -17.734 1.00 92.00 99 LYS A CA 1
ATOM 801 C C . LYS A 1 99 ? 1.295 -7.316 -16.412 1.00 92.00 99 LYS A C 1
ATOM 803 O O . LYS A 1 99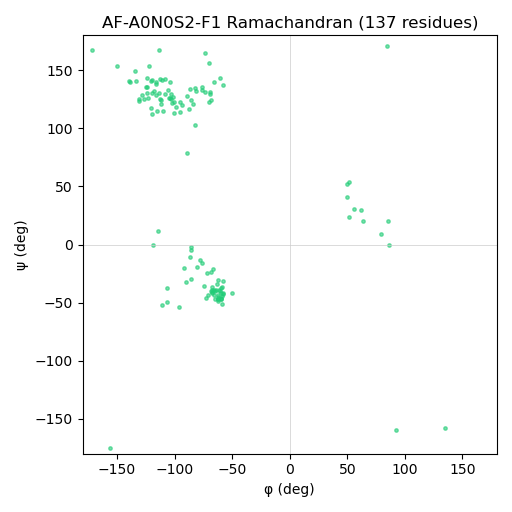 ? 0.501 -8.226 -16.190 1.00 92.00 99 LYS A O 1
ATOM 808 N N . VAL A 1 100 ? 1.504 -6.313 -15.566 1.00 91.69 100 VAL A N 1
ATOM 809 C CA . VAL A 1 100 ? 0.799 -6.152 -14.292 1.00 91.69 100 VAL A CA 1
ATOM 810 C C . VAL A 1 100 ? 0.060 -4.822 -14.300 1.00 91.69 100 VAL A C 1
ATOM 812 O O . VAL A 1 100 ? 0.673 -3.759 -14.382 1.00 91.69 100 VAL A O 1
ATOM 815 N N . VAL A 1 101 ? -1.269 -4.886 -14.209 1.00 90.62 101 VAL A N 1
ATOM 816 C CA . VAL A 1 101 ? -2.133 -3.700 -14.162 1.00 90.62 101 VAL A CA 1
ATOM 817 C C . VAL A 1 101 ? -2.180 -3.145 -12.740 1.00 90.62 101 VAL A C 1
ATOM 819 O O . VAL A 1 101 ? -2.403 -3.888 -11.776 1.00 90.62 101 VAL A O 1
ATOM 822 N N . LEU A 1 102 ? -1.987 -1.835 -12.621 1.00 89.88 102 LEU A N 1
ATOM 823 C CA . LEU A 1 102 ? -2.049 -1.090 -11.373 1.00 89.88 102 LEU A CA 1
ATOM 824 C C . LEU A 1 102 ? -3.498 -0.661 -11.086 1.00 89.88 102 LEU A C 1
ATOM 826 O O . LEU A 1 102 ? -4.190 -0.169 -11.978 1.00 89.88 102 LEU A O 1
ATOM 830 N N . PRO A 1 103 ? -3.984 -0.840 -9.848 1.00 88.31 103 PRO A N 1
ATOM 831 C CA . PRO A 1 103 ? -5.283 -0.342 -9.428 1.00 88.31 103 PRO A CA 1
ATOM 832 C C . PRO A 1 103 ? -5.270 1.188 -9.314 1.00 88.31 103 PRO A C 1
ATOM 834 O O . PRO A 1 103 ? -4.231 1.815 -9.092 1.00 88.31 103 PRO A O 1
ATOM 837 N N . GLN A 1 104 ? -6.450 1.799 -9.419 1.00 84.94 104 GLN A N 1
ATOM 838 C CA . GLN A 1 104 ? -6.599 3.249 -9.287 1.00 84.94 104 GLN A CA 1
ATOM 839 C C . GLN A 1 104 ? -6.085 3.751 -7.928 1.00 84.94 104 GLN A C 1
ATOM 841 O O . GLN A 1 104 ? -6.361 3.160 -6.884 1.00 84.94 104 GLN A O 1
ATOM 846 N N . GLY A 1 105 ? -5.354 4.868 -7.945 1.00 84.88 105 GLY A N 1
ATOM 847 C CA . GLY A 1 105 ? -4.782 5.484 -6.742 1.00 84.88 105 GLY A CA 1
ATOM 848 C C . GLY A 1 105 ? -3.413 4.937 -6.321 1.00 84.88 105 GLY A C 1
ATOM 849 O O . GLY A 1 105 ? -2.850 5.434 -5.342 1.00 84.88 105 GLY A O 1
ATOM 850 N N . VAL A 1 106 ? -2.867 3.961 -7.056 1.00 90.75 106 VAL A N 1
ATOM 851 C CA . VAL A 1 106 ? -1.472 3.520 -6.944 1.00 90.75 106 VAL A CA 1
ATOM 852 C C . VAL A 1 106 ? -0.707 3.988 -8.177 1.00 90.75 106 VAL A C 1
ATOM 854 O O . VAL A 1 106 ? -1.140 3.770 -9.304 1.00 90.75 106 VAL A O 1
ATOM 857 N N . VAL A 1 107 ? 0.432 4.635 -7.958 1.00 90.56 107 VAL A N 1
ATOM 858 C CA . VAL A 1 107 ? 1.310 5.154 -9.008 1.00 90.56 107 VAL A CA 1
ATOM 859 C C . VAL A 1 107 ? 2.638 4.425 -8.923 1.00 90.56 107 VAL A C 1
ATOM 861 O O . VAL A 1 107 ? 3.247 4.362 -7.857 1.00 90.56 107 VAL A O 1
ATOM 864 N N . ALA A 1 108 ? 3.104 3.892 -10.047 1.00 90.56 108 ALA A N 1
ATOM 865 C CA . ALA A 1 108 ? 4.444 3.340 -10.154 1.00 90.56 108 ALA A CA 1
ATOM 866 C C . ALA A 1 108 ? 5.354 4.310 -10.918 1.00 90.56 108 ALA A C 1
ATOM 868 O O . ALA A 1 108 ? 4.941 4.919 -11.904 1.00 90.56 108 ALA A O 1
ATOM 869 N N . ALA A 1 109 ? 6.594 4.449 -10.463 1.00 90.25 109 ALA A N 1
ATOM 870 C CA . ALA A 1 109 ? 7.613 5.291 -11.071 1.00 90.25 109 ALA A CA 1
ATOM 871 C C . ALA A 1 109 ? 8.969 4.581 -11.040 1.00 90.25 109 ALA A C 1
ATOM 873 O O . ALA A 1 109 ? 9.328 3.947 -10.049 1.00 90.25 109 ALA A O 1
ATOM 874 N N . MET A 1 110 ? 9.747 4.712 -12.113 1.00 88.50 110 MET A N 1
ATOM 875 C CA . MET A 1 110 ? 11.141 4.269 -12.106 1.00 88.50 110 MET A CA 1
ATOM 876 C C . MET A 1 110 ? 11.990 5.280 -11.332 1.00 88.50 110 MET A C 1
ATOM 878 O O . MET A 1 110 ? 11.832 6.492 -11.492 1.00 88.50 110 MET A O 1
ATOM 882 N N . SER A 1 111 ? 12.883 4.788 -10.476 1.00 88.19 111 SER A N 1
ATOM 883 C CA . SER A 1 111 ? 13.781 5.640 -9.699 1.00 88.19 111 SER A CA 1
ATOM 884 C C . SER A 1 111 ? 14.807 6.309 -10.613 1.00 88.19 111 SER A C 1
ATOM 886 O O . SER A 1 111 ? 15.482 5.650 -11.398 1.00 88.19 111 SER A O 1
ATOM 888 N N . THR A 1 112 ? 14.976 7.624 -10.479 1.00 87.69 112 THR A N 1
ATOM 889 C CA . THR A 1 112 ? 16.043 8.366 -11.174 1.00 87.69 112 THR A CA 1
ATOM 890 C C . THR A 1 112 ? 17.394 8.237 -10.475 1.00 87.69 112 THR A C 1
ATOM 892 O O . THR A 1 112 ? 18.430 8.491 -11.080 1.00 87.69 112 THR A O 1
ATOM 895 N N . LYS A 1 113 ? 17.393 7.860 -9.190 1.00 88.12 113 LYS A N 1
ATOM 896 C CA . LYS A 1 113 ? 18.597 7.811 -8.348 1.00 88.12 113 LYS A CA 1
ATOM 897 C C . LYS A 1 113 ? 19.302 6.465 -8.403 1.00 88.12 113 LYS A C 1
ATOM 899 O O . LYS A 1 113 ? 20.516 6.407 -8.244 1.00 88.12 113 LYS A O 1
ATOM 904 N N . GLN A 1 114 ? 18.543 5.390 -8.581 1.00 89.00 114 GLN A N 1
ATOM 905 C CA . GLN A 1 114 ? 19.070 4.037 -8.567 1.00 89.00 114 GLN A CA 1
ATOM 906 C C . GLN A 1 114 ? 18.559 3.281 -9.783 1.00 89.00 114 GLN A C 1
ATOM 908 O O . GLN A 1 114 ? 17.357 3.193 -10.022 1.00 89.00 114 GLN A O 1
ATOM 913 N N . LYS A 1 115 ? 19.497 2.725 -10.550 1.00 86.62 115 LYS A N 1
ATOM 914 C CA . LYS A 1 115 ? 19.176 1.863 -11.682 1.00 86.62 115 LYS A CA 1
ATOM 915 C C . LYS A 1 115 ? 18.404 0.634 -11.187 1.00 86.62 115 LYS A C 1
ATOM 917 O O . LYS A 1 115 ? 18.716 0.104 -10.118 1.00 86.62 115 LYS A O 1
ATOM 922 N N . ASP A 1 116 ? 17.437 0.183 -11.984 1.00 87.06 116 ASP A N 1
ATOM 923 C CA . ASP A 1 116 ? 16.681 -1.053 -11.751 1.00 87.06 116 ASP A CA 1
ATOM 924 C C . ASP A 1 116 ? 15.830 -1.025 -10.454 1.00 87.06 116 ASP A C 1
ATOM 926 O O . ASP A 1 116 ? 15.450 -2.069 -9.923 1.00 87.06 116 ASP A O 1
ATOM 930 N N . GLU A 1 117 ? 15.521 0.173 -9.931 1.00 92.12 117 GLU A N 1
ATOM 931 C CA . GLU A 1 117 ? 14.611 0.390 -8.797 1.00 92.12 117 GLU A CA 1
ATOM 932 C C . GLU A 1 117 ? 13.246 0.910 -9.288 1.00 92.12 117 GLU A C 1
ATOM 934 O O . GLU A 1 117 ? 13.151 1.946 -9.953 1.00 92.12 117 GLU A O 1
ATOM 939 N N . LEU A 1 118 ? 12.182 0.203 -8.910 1.00 91.50 118 LEU A N 1
ATOM 940 C CA . LEU A 1 118 ? 10.787 0.574 -9.120 1.00 91.50 118 LEU A CA 1
ATOM 941 C C . LEU A 1 118 ? 10.189 1.074 -7.801 1.00 91.50 118 LEU A C 1
ATOM 943 O O . LEU A 1 118 ? 10.223 0.389 -6.778 1.00 91.50 118 LEU A O 1
ATOM 947 N N . ILE A 1 119 ? 9.612 2.267 -7.834 1.00 93.81 119 ILE A N 1
ATOM 948 C CA . ILE A 1 119 ? 8.946 2.902 -6.701 1.00 93.81 119 ILE A CA 1
ATOM 949 C C . ILE A 1 119 ? 7.439 2.799 -6.920 1.00 93.81 119 ILE A C 1
ATOM 951 O O . ILE A 1 119 ? 6.934 3.223 -7.955 1.00 93.81 119 ILE A O 1
ATOM 955 N N . ILE A 1 120 ? 6.723 2.250 -5.944 1.00 93.56 120 ILE A N 1
ATOM 956 C CA . ILE A 1 120 ? 5.264 2.129 -5.951 1.00 93.56 120 ILE A CA 1
ATOM 957 C C . ILE A 1 120 ? 4.726 2.991 -4.815 1.00 93.56 120 ILE A C 1
ATOM 959 O O . ILE A 1 120 ? 4.962 2.698 -3.642 1.00 93.56 120 ILE A O 1
ATOM 963 N N . ASP A 1 121 ? 3.993 4.036 -5.171 1.00 93.44 121 ASP A N 1
ATOM 964 C CA . ASP A 1 121 ? 3.396 4.996 -4.254 1.00 93.44 121 ASP A CA 1
ATOM 965 C C . ASP A 1 121 ? 1.876 4.857 -4.237 1.00 93.44 121 ASP A C 1
ATOM 967 O O . ASP A 1 121 ? 1.234 4.670 -5.267 1.00 93.44 121 ASP A O 1
ATOM 971 N N . GLY A 1 122 ? 1.270 5.003 -3.065 1.00 93.81 122 GLY A N 1
ATOM 972 C CA . GLY A 1 122 ? -0.182 5.031 -2.946 1.00 93.81 122 GLY A CA 1
ATOM 973 C C . GLY A 1 122 ? -0.651 5.397 -1.548 1.00 93.81 122 GLY A C 1
ATOM 974 O O . GLY A 1 122 ? 0.120 5.427 -0.588 1.00 93.81 122 GLY A O 1
ATOM 975 N N . ASN A 1 123 ? -1.941 5.695 -1.428 1.00 94.62 123 ASN A N 1
ATOM 976 C CA . ASN A 1 123 ? -2.541 6.027 -0.137 1.00 94.62 123 ASN A CA 1
ATOM 977 C C . ASN A 1 123 ? -2.984 4.769 0.632 1.00 94.62 123 ASN A C 1
ATOM 979 O O . ASN A 1 123 ? -2.971 4.777 1.858 1.00 94.62 123 ASN A O 1
ATOM 983 N N . ASP A 1 124 ? -3.356 3.687 -0.059 1.00 94.50 124 ASP A N 1
ATOM 984 C CA . ASP A 1 124 ? -3.774 2.429 0.569 1.00 94.50 124 ASP A CA 1
ATOM 985 C C . ASP A 1 124 ? -2.625 1.410 0.604 1.00 94.50 124 ASP A C 1
ATOM 987 O O . ASP A 1 124 ? -2.130 0.976 -0.438 1.00 94.50 124 ASP A O 1
ATOM 991 N N . LEU A 1 125 ? -2.225 1.003 1.812 1.00 94.50 125 LEU A N 1
ATOM 992 C CA . LEU A 1 125 ? -1.164 0.019 2.027 1.00 94.50 125 LEU A CA 1
ATOM 993 C C . LEU A 1 125 ? -1.480 -1.330 1.371 1.00 94.50 125 LEU A C 1
ATOM 995 O O . LEU A 1 125 ? -0.570 -1.984 0.868 1.00 94.50 125 LEU A O 1
ATOM 999 N N . GLU A 1 126 ? -2.742 -1.762 1.377 1.00 93.62 126 GLU A N 1
ATOM 1000 C CA . GLU A 1 126 ? -3.104 -3.079 0.843 1.00 93.62 126 GLU A CA 1
ATOM 1001 C C . GLU A 1 126 ? -2.984 -3.120 -0.671 1.00 93.62 126 GLU A C 1
ATOM 1003 O O . GLU A 1 126 ? -2.407 -4.063 -1.204 1.00 93.62 126 GLU A O 1
ATOM 1008 N N . GLN A 1 127 ? -3.450 -2.075 -1.354 1.00 93.50 127 GLN A N 1
ATOM 1009 C CA . GLN A 1 127 ? -3.325 -1.965 -2.805 1.00 93.50 127 GLN A CA 1
ATOM 1010 C C . GLN A 1 127 ? -1.856 -1.867 -3.225 1.00 93.50 127 GLN A C 1
ATOM 1012 O O . GLN A 1 127 ? -1.418 -2.608 -4.102 1.00 93.50 127 GLN A O 1
ATOM 1017 N N . VAL A 1 128 ? -1.071 -1.015 -2.554 1.00 94.56 128 VAL A N 1
ATOM 1018 C CA . VAL A 1 128 ? 0.369 -0.867 -2.828 1.00 94.56 128 VAL A CA 1
ATOM 1019 C C . VAL A 1 128 ? 1.105 -2.193 -2.617 1.00 94.56 128 VAL A C 1
ATOM 1021 O O . VAL A 1 128 ? 1.866 -2.629 -3.481 1.00 94.56 128 VAL A O 1
ATOM 1024 N N . SER A 1 129 ? 0.846 -2.879 -1.500 1.00 94.75 129 SER A N 1
ATOM 1025 C CA . SER A 1 129 ? 1.471 -4.171 -1.207 1.00 94.75 129 SER A CA 1
ATOM 1026 C C . SER A 1 129 ? 1.006 -5.276 -2.158 1.00 94.75 129 SER A C 1
ATOM 1028 O O . SER A 1 129 ? 1.802 -6.142 -2.515 1.00 94.75 129 SER A O 1
ATOM 1030 N N . GLN A 1 130 ? -0.263 -5.279 -2.572 1.00 94.50 130 GLN A N 1
ATOM 1031 C CA . GLN A 1 130 ? -0.800 -6.273 -3.499 1.00 94.50 130 GLN A CA 1
ATOM 1032 C C . GLN A 1 130 ? -0.201 -6.113 -4.895 1.00 94.50 130 GLN A C 1
ATOM 1034 O O . GLN A 1 130 ? 0.126 -7.110 -5.533 1.00 94.50 130 GLN A O 1
ATOM 1039 N N . VAL A 1 131 ? -0.012 -4.879 -5.360 1.00 93.62 131 VAL A N 1
ATOM 1040 C CA . VAL A 1 131 ? 0.711 -4.596 -6.604 1.00 93.62 131 VAL A CA 1
ATOM 1041 C C . VAL A 1 131 ? 2.133 -5.136 -6.534 1.00 93.62 131 VAL A C 1
ATOM 1043 O O . VAL A 1 131 ? 2.544 -5.870 -7.430 1.00 93.62 131 VAL A O 1
ATOM 1046 N N . ALA A 1 132 ? 2.866 -4.812 -5.466 1.00 93.62 132 ALA A N 1
ATOM 1047 C CA . ALA A 1 132 ? 4.233 -5.290 -5.290 1.00 93.62 132 ALA A CA 1
ATOM 1048 C C . ALA A 1 132 ? 4.293 -6.828 -5.308 1.00 93.62 132 ALA A C 1
ATOM 1050 O O . ALA A 1 132 ? 5.136 -7.415 -5.983 1.00 93.62 132 ALA A O 1
ATOM 1051 N N . ALA A 1 133 ? 3.341 -7.489 -4.643 1.00 94.88 133 ALA A N 1
ATOM 1052 C CA . ALA A 1 133 ? 3.225 -8.943 -4.653 1.00 94.88 133 ALA A CA 1
ATOM 1053 C C . ALA A 1 133 ? 2.895 -9.508 -6.045 1.00 94.88 133 ALA A C 1
ATOM 1055 O O . ALA A 1 133 ? 3.473 -10.516 -6.436 1.00 94.88 133 ALA A O 1
ATOM 1056 N N . ARG A 1 134 ? 2.011 -8.867 -6.822 1.00 93.69 134 ARG A N 1
ATOM 1057 C CA . ARG A 1 134 ? 1.699 -9.296 -8.198 1.00 93.69 134 ARG A CA 1
ATOM 1058 C C . ARG A 1 134 ? 2.902 -9.177 -9.124 1.00 93.69 134 ARG A C 1
ATOM 1060 O O . ARG A 1 134 ? 3.109 -10.061 -9.947 1.00 93.69 134 ARG A O 1
ATOM 1067 N N . ILE A 1 135 ? 3.695 -8.117 -8.979 1.00 92.12 135 ILE A N 1
ATOM 1068 C CA . ILE A 1 135 ? 4.952 -7.942 -9.718 1.00 92.12 135 ILE A CA 1
ATOM 1069 C C . ILE A 1 135 ? 5.916 -9.072 -9.358 1.00 92.12 135 ILE A C 1
ATOM 1071 O O . ILE A 1 135 ? 6.401 -9.741 -10.259 1.00 92.12 135 ILE A O 1
ATOM 1075 N N . GLN A 1 136 ? 6.098 -9.346 -8.063 1.00 92.62 136 GLN A N 1
ATOM 1076 C CA . GLN A 1 136 ? 6.946 -10.437 -7.572 1.00 92.62 136 GLN A CA 1
ATOM 1077 C C . GLN A 1 136 ? 6.489 -11.818 -8.070 1.00 92.62 136 GLN A C 1
ATOM 1079 O O . GLN A 1 136 ? 7.314 -12.640 -8.429 1.00 92.62 136 GLN A O 1
ATOM 1084 N N . GLN A 1 137 ? 5.183 -12.095 -8.089 1.00 91.75 137 GLN A N 1
ATOM 1085 C CA . GLN A 1 137 ? 4.641 -13.361 -8.603 1.00 91.75 137 GLN A CA 1
ATOM 1086 C C . GLN A 1 137 ? 4.738 -13.470 -10.127 1.00 91.75 137 GLN A C 1
ATOM 1088 O O . GLN A 1 137 ? 4.725 -14.570 -10.669 1.00 91.75 137 GLN A O 1
ATOM 1093 N N . SER A 1 138 ? 4.800 -12.328 -10.814 1.00 87.00 138 SER A N 1
ATOM 1094 C CA . SER A 1 138 ? 4.990 -12.256 -12.262 1.00 87.00 138 SER A CA 1
ATOM 1095 C C . SER A 1 138 ? 6.461 -12.292 -12.657 1.00 87.00 138 SER A C 1
ATOM 1097 O O . SER A 1 138 ? 6.747 -12.275 -13.848 1.00 87.00 138 SER A O 1
ATOM 1099 N N . THR A 1 139 ? 7.394 -12.330 -11.712 1.00 83.31 139 THR A N 1
ATOM 1100 C CA . THR A 1 139 ? 8.811 -12.612 -11.955 1.00 83.31 139 THR A CA 1
ATOM 1101 C C . THR A 1 139 ? 9.091 -13.991 -11.397 1.00 83.31 139 THR A C 1
ATOM 1103 O O . THR A 1 139 ? 8.888 -14.951 -12.171 1.00 83.31 139 THR A O 1
#

Nearest PDB structures (foldseek):
  9cai-assembly1_CH  TM=9.845E-01  e=4.594E-17  Caenorhabditis elegans
  7zjx-assembly1_LK  TM=9.724E-01  e=1.038E-16  Oryctolagus cuniculus
  6xu8-assembly1_CH  TM=9.713E-01  e=4.575E-15  Drosophila melanogaster
  8b2l-assembly1_u3  TM=9.350E-01  e=2.556E-15  Nicotiana tabacum
  4v8p-assembly2_CE  TM=9.665E-01  e=3.302E-12  Tetrahymena thermophila

Radius of gyration: 19.22 Å; Cα contacts (8 Å, |Δi|>4): 232; chains: 1; bounding box: 43×32×49 Å

Sequence (139 aa):
VTVTGPRGSLTRNFRHMQIEILKSGKDTIRVRKWFGLRK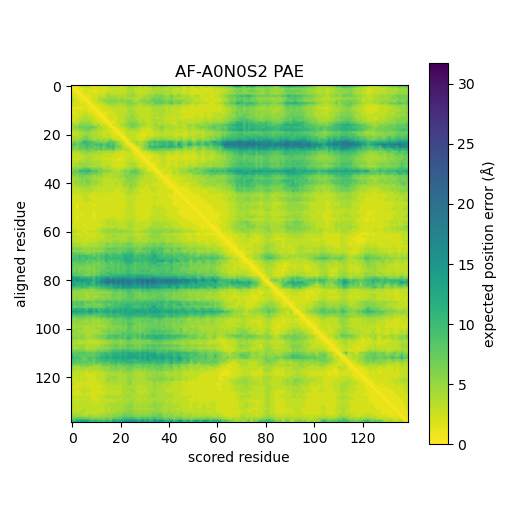ELATIRTVCTHIKNMIKGVTLGFRYKMRSVYAHFPINISLQEKGSVVEIRNFLGEKVVRKVVLPQGVVAAMSTKQKDELIIDGNDLEQVSQVAARIQQST

InterPro domains:
  IPR000702 Large ribosomal subunit protein uL6-like [PIRSF002162] (2-138)
  IPR000702 Large ribosomal subunit protein uL6-like [PTHR11655] (1-138)
  IPR020040 Large ribosomal subunit protein uL6, alpha-beta domain [PF00347] (1-59)
  IPR020040 Large ribosomal subunit protein uL6, alpha-beta domain [PF00347] (73-138)
  IPR036789 Large ribosomal subunit protein uL6-like, alpha-beta domain superfamily [G3DSA:3.90.930.12] (1-64)
  IPR036789 Large ribosomal subunit protein uL6-like, alpha-beta domain superfamily [G3DSA:3.90.930.12] (65-139)
  IPR036789 Large ribosomal subunit protein uL6-like, alpha-beta domain superfamily [SSF56053] (1-61)
  IPR036789 Large ribosomal subunit protein uL6-like, alpha-beta domain superfamily [SSF56053] (62-138)

Solvent-accessible surface area (backbone atoms only — not comparable to full-atom values): 8276 Å² total; per-residue (Å²): 91,76,48,76,43,90,74,39,73,50,77,49,88,62,76,90,71,71,59,50,77,45,73,60,67,94,90,39,75,46,76,49,62,83,92,56,50,79,75,55,53,54,47,55,57,52,53,53,50,52,52,52,46,50,54,45,11,19,67,76,42,39,77,47,81,45,69,74,84,70,91,82,47,73,66,46,78,47,71,38,80,95,36,40,27,43,36,40,31,28,58,94,66,38,90,64,73,42,75,46,80,53,58,91,75,44,45,55,45,74,46,91,89,42,86,63,28,41,35,36,36,20,40,50,62,66,62,44,52,49,50,54,49,52,53,58,72,66,102

Organism: Strongyloides papillosus (NCBI:txid174720)

Foldseek 3Di:
DWDAAPQGIDDDDPVVLVWDWDDPPDPDIDIGDPPDDPVSVVVSVVVVVQVVLLNCLNYPWDKDKDADDDDPWDWDWDAPDQQQKIWIARDVHDRDIQIQGQDPFKGWDDDPVDPRIIMIIGSHPVSSVVSVVVVVVSD

Secondary structure (DSSP, 8-state):
-EEEETTEEEE---GGG--EEEE-SSS-EEEE-TT--HHHHHHHHHHHHHHHHHHHHHHT-EEEEEE---SSS--EEEEEGGGTEEEEE-GGG-SSPEEEEPPTTEEEEE-SSSTTEEEEEES-HHHHHHHHHHHHHT-

pLDDT: mean 90.76, std 3.83, range [73.44, 96.31]